Protein AF-I3VPA8-F1 (afdb_monomer_lite)

Secondary structure (DSSP, 8-state):
---------PPPTTSPPPEEEEHHHH-TTSTT---EEEE-TTPPEEEETSS--TT--HHHHHHHHHHHHHHTS---S--EEETTEEEE-PPP-

Structure (mmCIF, N/CA/C/O backbone):
data_AF-I3VPA8-F1
#
_entry.id   AF-I3VPA8-F1
#
loop_
_atom_site.group_PDB
_atom_site.id
_atom_site.type_symbol
_atom_site.label_atom_id
_atom_site.label_alt_id
_atom_site.label_comp_id
_atom_site.label_asym_id
_atom_site.label_entity_id
_atom_site.label_seq_id
_atom_site.pdbx_PDB_ins_code
_atom_site.Cartn_x
_atom_site.Cartn_y
_atom_site.Cartn_z
_atom_site.occupancy
_atom_site.B_iso_or_equiv
_atom_site.auth_seq_id
_atom_site.auth_comp_id
_atom_site.auth_asym_id
_atom_site.auth_atom_id
_atom_site.pdbx_PDB_model_num
ATOM 1 N N . ALA A 1 1 ? 7.421 -26.103 -39.907 1.00 37.38 1 ALA A N 1
ATOM 2 C CA . ALA A 1 1 ? 8.090 -25.481 -38.752 1.00 37.38 1 ALA A CA 1
ATOM 3 C C . ALA A 1 1 ? 7.340 -24.195 -38.449 1.00 37.38 1 ALA A C 1
ATOM 5 O O . ALA A 1 1 ? 7.374 -23.292 -39.271 1.00 37.38 1 ALA A O 1
ATOM 6 N N . GLY A 1 2 ? 6.534 -24.182 -37.388 1.00 40.03 2 GLY A N 1
ATOM 7 C CA . GLY A 1 2 ? 5.862 -22.968 -36.929 1.00 40.03 2 GLY A CA 1
ATOM 8 C C . GLY A 1 2 ? 6.737 -22.335 -35.862 1.00 40.03 2 GLY A C 1
ATOM 9 O O . GLY A 1 2 ? 6.697 -22.783 -34.722 1.00 40.03 2 GLY A O 1
ATOM 10 N N . ASP A 1 3 ? 7.561 -21.368 -36.253 1.00 47.72 3 ASP A N 1
ATOM 11 C CA . ASP A 1 3 ? 8.306 -20.537 -35.310 1.00 47.72 3 ASP A CA 1
ATOM 12 C C . ASP A 1 3 ? 7.343 -19.439 -34.851 1.00 47.72 3 ASP A C 1
ATOM 14 O O . ASP A 1 3 ? 7.150 -18.416 -35.508 1.00 47.72 3 ASP A O 1
ATOM 18 N N . GLY A 1 4 ? 6.570 -19.763 -33.814 1.00 47.00 4 GLY A N 1
ATOM 19 C CA . GLY A 1 4 ? 5.674 -18.819 -33.170 1.00 47.00 4 GLY A CA 1
ATOM 20 C C . GLY A 1 4 ? 6.522 -17.795 -32.440 1.00 47.00 4 GLY A C 1
ATOM 21 O O . GLY A 1 4 ? 6.963 -18.064 -31.327 1.00 47.00 4 GLY A O 1
ATOM 22 N N . ASP A 1 5 ? 6.755 -16.658 -33.089 1.00 47.69 5 ASP A N 1
ATOM 23 C CA . ASP A 1 5 ? 7.390 -15.471 -32.526 1.00 47.69 5 ASP A CA 1
ATOM 24 C C . ASP A 1 5 ? 6.636 -15.080 -31.244 1.00 47.69 5 ASP A C 1
ATOM 26 O O . ASP A 1 5 ? 5.548 -14.494 -31.265 1.00 47.69 5 ASP A O 1
ATOM 30 N N . ILE A 1 6 ? 7.162 -15.521 -30.099 1.00 57.28 6 ILE A N 1
ATOM 31 C CA . ILE A 1 6 ? 6.679 -15.107 -28.789 1.00 57.28 6 ILE A CA 1
ATOM 32 C C . ILE A 1 6 ? 7.060 -13.636 -28.689 1.00 57.28 6 ILE A C 1
ATOM 34 O O . ILE A 1 6 ? 8.189 -13.301 -28.336 1.00 57.28 6 ILE A O 1
ATOM 38 N N . CYS A 1 7 ? 6.114 -12.759 -29.024 1.00 46.06 7 CYS A N 1
ATOM 39 C CA . CYS A 1 7 ? 6.224 -11.327 -28.801 1.00 46.06 7 CYS A CA 1
ATOM 40 C C . CYS A 1 7 ? 6.456 -11.082 -27.305 1.00 46.06 7 CYS A C 1
ATOM 42 O O . CYS A 1 7 ? 5.518 -10.984 -26.510 1.00 46.06 7 CYS A O 1
ATOM 44 N N . TYR A 1 8 ? 7.723 -10.980 -26.905 1.00 51.25 8 TYR A N 1
ATOM 45 C CA . TYR A 1 8 ? 8.097 -10.395 -25.631 1.00 51.25 8 TYR A CA 1
ATOM 46 C C . TYR A 1 8 ? 7.653 -8.937 -25.690 1.00 51.25 8 TYR A C 1
ATOM 48 O O . TYR A 1 8 ? 8.298 -8.102 -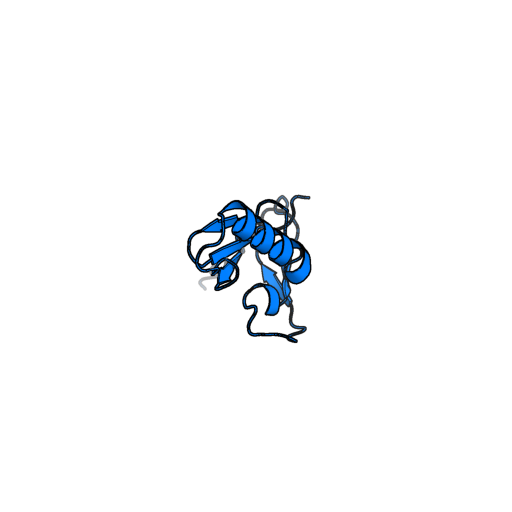26.322 1.00 51.25 8 TYR A O 1
ATOM 56 N N . CYS A 1 9 ? 6.525 -8.620 -25.055 1.00 56.09 9 CYS A N 1
ATOM 57 C CA . CYS A 1 9 ? 6.149 -7.241 -24.786 1.00 56.09 9 CYS A CA 1
ATOM 58 C C . CYS A 1 9 ? 7.228 -6.637 -23.881 1.00 56.09 9 CYS A C 1
ATOM 60 O O . CYS A 1 9 ? 7.149 -6.725 -22.654 1.00 56.09 9 CYS A O 1
ATOM 62 N N . SER A 1 10 ? 8.264 -6.062 -24.491 1.00 56.25 10 SER A N 1
ATOM 63 C CA . SER A 1 10 ? 9.297 -5.306 -23.800 1.00 56.25 10 SER A CA 1
ATOM 64 C C . SER A 1 10 ? 8.609 -4.244 -22.954 1.00 56.25 10 SER A C 1
ATOM 66 O O . SER A 1 10 ? 7.866 -3.406 -23.470 1.00 56.25 10 SER A O 1
ATOM 68 N N . ARG A 1 11 ? 8.819 -4.311 -21.635 1.00 57.84 11 ARG A N 1
ATOM 69 C CA . ARG A 1 11 ? 8.333 -3.309 -20.686 1.00 57.84 11 ARG A CA 1
ATOM 70 C C . ARG A 1 11 ? 8.700 -1.923 -21.235 1.00 57.84 11 ARG A C 1
ATOM 72 O O . ARG A 1 11 ? 9.883 -1.699 -21.487 1.00 57.84 11 ARG A O 1
ATOM 79 N N . PRO A 1 12 ? 7.740 -0.995 -21.405 1.00 59.78 12 PRO A N 1
ATOM 80 C CA . PRO A 1 12 ? 8.059 0.349 -21.854 1.00 59.78 12 PRO A CA 1
ATOM 81 C C . PRO A 1 12 ? 9.156 0.943 -20.966 1.00 59.78 12 PRO A C 1
ATOM 83 O O . PRO A 1 12 ? 8.990 0.996 -19.747 1.00 59.78 12 PRO A O 1
ATOM 86 N N . SER A 1 13 ? 10.255 1.402 -21.565 1.00 59.09 13 SER A N 1
ATOM 87 C CA . SER A 1 13 ? 11.435 1.928 -20.855 1.00 59.09 13 SER A CA 1
ATOM 88 C C . SER A 1 13 ? 11.130 3.154 -19.981 1.00 59.09 13 SER A C 1
ATOM 90 O O . SER A 1 13 ? 11.927 3.524 -19.129 1.00 59.09 13 SER A O 1
ATOM 92 N N . ASN A 1 14 ? 9.955 3.762 -20.179 1.00 58.62 14 ASN A N 1
ATOM 93 C CA . ASN A 1 14 ? 9.425 4.888 -19.409 1.00 58.62 14 ASN A CA 1
ATOM 94 C C . ASN A 1 14 ? 8.625 4.464 -18.163 1.00 58.62 14 ASN A C 1
ATOM 96 O O . ASN A 1 14 ? 8.076 5.313 -17.463 1.00 58.62 14 ASN A O 1
ATOM 100 N N . LEU A 1 15 ? 8.480 3.162 -17.899 1.00 56.84 15 LEU A N 1
ATOM 101 C CA . LEU A 1 15 ? 7.919 2.688 -16.639 1.00 56.84 15 LEU A CA 1
ATOM 102 C C . LEU A 1 15 ? 9.012 2.760 -15.578 1.00 56.84 15 LEU A C 1
ATOM 104 O O . LEU A 1 15 ? 10.063 2.145 -15.748 1.00 56.84 15 LEU A O 1
ATOM 108 N N . GLY A 1 16 ? 8.739 3.485 -14.489 1.00 61.09 16 GLY A N 1
ATOM 109 C CA . GLY A 1 16 ? 9.620 3.555 -13.326 1.00 61.09 16 GLY A CA 1
ATOM 110 C C . GLY A 1 16 ? 10.045 2.166 -12.829 1.00 61.09 16 GLY A C 1
ATOM 111 O O . GLY A 1 16 ? 9.445 1.149 -13.215 1.00 61.09 16 GLY A O 1
ATOM 112 N N . PRO A 1 17 ? 11.098 2.097 -11.998 1.00 68.69 17 PRO A N 1
ATOM 113 C CA . PRO A 1 17 ? 11.631 0.827 -11.528 1.00 68.69 17 PRO A CA 1
ATOM 114 C C . PRO A 1 17 ? 10.538 0.005 -10.847 1.00 68.69 17 PRO A C 1
ATOM 116 O O . PRO A 1 17 ? 9.580 0.545 -10.290 1.00 68.69 17 PRO A O 1
ATOM 119 N N . ASP A 1 18 ? 10.682 -1.318 -10.903 1.00 75.56 18 ASP A N 1
ATOM 120 C CA . ASP A 1 18 ? 9.795 -2.181 -10.143 1.00 75.56 18 ASP A CA 1
ATOM 121 C C . ASP A 1 18 ? 9.839 -1.854 -8.666 1.00 75.56 18 ASP A C 1
ATOM 123 O O . ASP A 1 18 ? 10.902 -1.679 -8.059 1.00 75.56 18 ASP A O 1
ATOM 127 N N . TRP A 1 19 ? 8.652 -1.815 -8.087 1.00 82.50 19 TRP A N 1
ATOM 128 C CA . TRP A 1 19 ? 8.486 -1.498 -6.697 1.00 82.50 19 TRP A CA 1
ATOM 129 C C . TRP A 1 19 ? 8.614 -2.778 -5.882 1.00 82.50 19 TRP A C 1
ATOM 131 O O . TRP A 1 19 ? 7.766 -3.666 -5.931 1.00 82.50 19 TR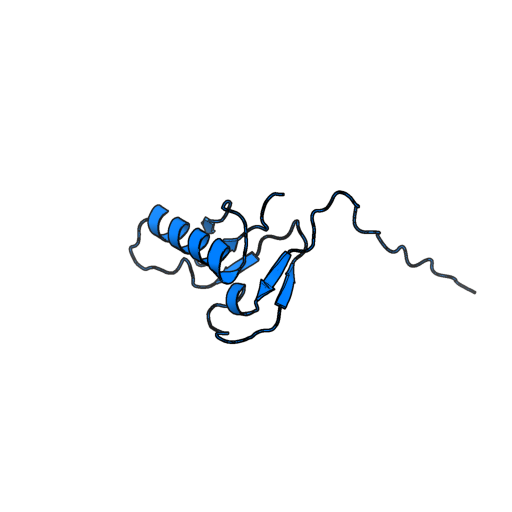P A O 1
ATOM 141 N N . LYS A 1 20 ? 9.731 -2.899 -5.165 1.00 83.31 20 LYS A N 1
ATOM 142 C CA . LYS A 1 20 ? 10.006 -4.048 -4.302 1.00 83.31 20 LYS A CA 1
ATOM 143 C C . LYS A 1 20 ? 9.362 -3.822 -2.942 1.00 83.31 20 LYS A C 1
ATOM 145 O O . LYS A 1 20 ? 9.800 -2.943 -2.198 1.00 83.31 20 LYS A O 1
ATOM 150 N N . VAL A 1 21 ? 8.369 -4.636 -2.608 1.00 85.50 21 VAL A N 1
ATOM 151 C CA . VAL A 1 21 ? 7.650 -4.572 -1.327 1.00 85.50 21 VAL A CA 1
ATOM 152 C C . VAL A 1 21 ? 7.870 -5.848 -0.535 1.00 85.50 21 VAL A C 1
ATOM 154 O O . VAL A 1 21 ? 8.041 -6.911 -1.117 1.00 85.50 21 VAL A O 1
ATOM 157 N N . SER A 1 22 ? 7.883 -5.782 0.792 1.00 84.62 22 SER A N 1
ATOM 158 C CA . SER A 1 22 ? 7.911 -6.999 1.610 1.00 84.62 22 SER A CA 1
ATOM 159 C C . SER A 1 22 ? 6.558 -7.719 1.562 1.00 84.62 22 SER A C 1
ATOM 161 O O . SER A 1 22 ? 5.521 -7.094 1.345 1.00 84.62 22 SER A O 1
ATOM 163 N N . LYS A 1 23 ? 6.520 -9.024 1.845 1.00 83.00 23 LYS A N 1
ATOM 164 C CA . LYS A 1 23 ? 5.229 -9.718 2.033 1.00 83.00 23 LYS A CA 1
ATOM 165 C C . LYS A 1 23 ? 4.413 -9.146 3.198 1.00 83.00 23 LYS A C 1
ATOM 167 O O . LYS A 1 23 ? 3.190 -9.119 3.127 1.00 83.00 23 LYS A O 1
ATOM 172 N N . GLU A 1 24 ? 5.092 -8.633 4.225 1.00 83.31 24 GLU A N 1
ATOM 173 C CA . GLU A 1 24 ? 4.468 -7.926 5.354 1.00 83.31 24 GLU A CA 1
ATOM 174 C C . GLU A 1 24 ? 3.743 -6.641 4.916 1.00 83.31 24 GLU A C 1
ATOM 176 O O . GLU A 1 24 ? 2.755 -6.240 5.529 1.00 83.31 24 GLU A O 1
ATOM 181 N N . CYS A 1 25 ? 4.200 -5.989 3.840 1.00 86.69 25 CYS A N 1
ATOM 182 C CA . CYS A 1 25 ? 3.485 -4.851 3.273 1.00 86.69 25 CYS A CA 1
ATOM 183 C C . CYS A 1 25 ? 2.104 -5.266 2.753 1.00 86.69 25 CYS A C 1
ATOM 185 O O . CYS A 1 25 ? 1.119 -4.612 3.093 1.00 86.69 25 CYS A O 1
ATOM 187 N N . GLN A 1 26 ? 2.037 -6.325 1.938 1.00 84.06 26 GLN A N 1
ATOM 188 C CA . GLN A 1 26 ? 0.789 -6.779 1.318 1.00 84.06 26 GLN A CA 1
ATOM 189 C C . GLN A 1 26 ? -0.159 -7.418 2.328 1.00 84.06 26 GLN A C 1
ATOM 191 O O . GLN A 1 26 ? -1.375 -7.286 2.212 1.00 84.06 26 GLN A O 1
ATOM 196 N N . ASP A 1 27 ? 0.404 -8.105 3.318 1.00 84.69 27 ASP A N 1
ATOM 197 C CA . ASP A 1 27 ? -0.347 -8.787 4.353 1.00 84.69 27 ASP A CA 1
ATOM 198 C C . ASP A 1 27 ? 0.285 -8.507 5.726 1.00 84.69 27 ASP A C 1
ATOM 200 O O . ASP A 1 27 ? 1.303 -9.117 6.076 1.00 84.69 27 ASP A O 1
ATOM 204 N N . PRO A 1 28 ? -0.319 -7.617 6.537 1.00 76.06 28 PRO A N 1
ATOM 205 C CA . PRO A 1 28 ? 0.214 -7.271 7.850 1.00 76.06 28 PRO A CA 1
ATOM 206 C C . PRO A 1 28 ? 0.228 -8.454 8.831 1.00 76.06 28 PRO A C 1
ATOM 208 O O . PRO A 1 28 ? 0.875 -8.363 9.873 1.00 76.06 28 PRO A O 1
ATOM 211 N N . THR A 1 29 ? -0.450 -9.569 8.525 1.00 79.19 29 THR A N 1
ATOM 212 C CA . THR A 1 29 ? -0.409 -10.789 9.348 1.00 79.19 29 THR A CA 1
ATOM 213 C C . THR A 1 29 ? 0.860 -11.618 9.122 1.00 79.19 29 THR A C 1
ATOM 215 O O . THR A 1 29 ? 1.203 -12.454 9.955 1.00 79.19 29 THR A O 1
ATOM 218 N N . LYS A 1 30 ? 1.610 -11.3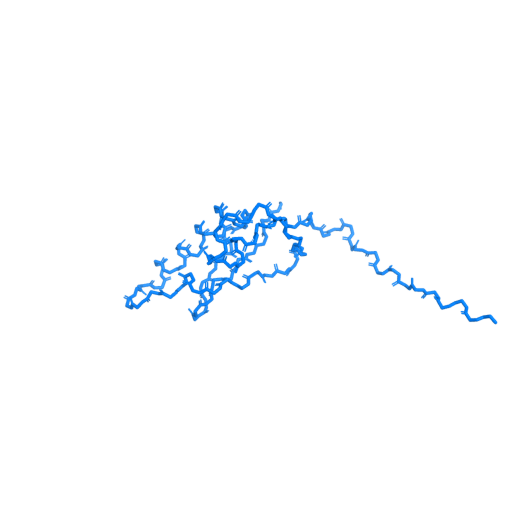61 8.041 1.00 75.81 30 LYS A N 1
ATOM 219 C CA . LYS A 1 30 ? 2.851 -12.071 7.681 1.00 75.81 30 LYS A CA 1
ATOM 220 C C . LYS A 1 30 ? 4.105 -11.388 8.235 1.00 75.81 30 LYS A C 1
ATOM 222 O O . LYS A 1 30 ? 5.087 -11.204 7.508 1.00 75.81 30 LYS A O 1
ATOM 227 N N . GLN A 1 31 ? 4.072 -11.005 9.514 1.00 65.19 31 GLN A N 1
ATOM 228 C CA . GLN A 1 31 ? 5.214 -10.381 10.190 1.00 65.19 31 GLN A CA 1
ATOM 229 C C . GLN A 1 31 ? 6.480 -11.241 10.064 1.00 65.19 31 GLN A C 1
ATOM 231 O O . GLN A 1 31 ? 6.450 -12.450 10.291 1.00 65.19 31 GLN A O 1
ATOM 236 N N . GLY A 1 32 ? 7.602 -10.614 9.700 1.00 63.03 32 GLY A N 1
ATOM 237 C CA . GLY A 1 32 ? 8.917 -11.273 9.673 1.00 63.03 32 GLY A CA 1
ATOM 238 C C . GLY A 1 32 ? 9.287 -11.990 8.370 1.00 63.03 32 GLY A C 1
ATOM 239 O O . GLY A 1 32 ? 10.352 -12.603 8.289 1.00 63.03 32 GLY A O 1
ATOM 240 N N . SER A 1 33 ? 8.473 -11.897 7.314 1.00 62.72 33 SER A N 1
ATOM 241 C CA . SER A 1 33 ? 8.882 -12.395 5.999 1.00 62.72 33 SER A CA 1
ATOM 242 C C . SER A 1 33 ? 9.833 -11.399 5.324 1.00 62.72 33 SER A C 1
ATOM 244 O O . SER A 1 33 ? 9.405 -10.399 4.752 1.00 62.72 33 SER A O 1
ATOM 246 N N . GLY A 1 34 ? 11.140 -11.682 5.360 1.00 62.03 34 GLY A N 1
ATOM 247 C CA . GLY A 1 34 ? 12.169 -10.913 4.639 1.00 62.03 34 GLY A CA 1
ATOM 248 C C . GLY A 1 34 ? 12.095 -11.033 3.108 1.00 62.03 34 GLY A C 1
ATOM 249 O O . GLY A 1 34 ? 12.921 -10.459 2.400 1.00 62.03 34 GLY A O 1
ATOM 250 N N . LEU A 1 35 ? 11.121 -11.785 2.585 1.00 67.38 35 LEU A N 1
ATOM 251 C CA . LEU A 1 35 ? 10.897 -11.941 1.154 1.00 67.38 35 LEU A CA 1
ATOM 252 C C . LEU A 1 35 ? 10.289 -10.666 0.572 1.00 67.38 35 LEU A C 1
ATOM 254 O O . LEU A 1 35 ? 9.295 -10.139 1.081 1.00 67.38 35 LEU A O 1
ATOM 258 N N . THR A 1 36 ? 10.893 -10.204 -0.521 1.00 76.56 36 THR A N 1
ATOM 259 C CA . THR A 1 36 ? 10.401 -9.070 -1.302 1.00 76.56 36 THR A CA 1
ATOM 260 C C . THR A 1 36 ? 9.706 -9.562 -2.563 1.00 76.56 36 THR A C 1
ATOM 262 O O . THR A 1 36 ? 10.170 -10.491 -3.220 1.00 76.56 36 THR A O 1
ATOM 265 N N . GLU A 1 37 ? 8.582 -8.941 -2.885 1.00 78.31 37 GLU A N 1
ATOM 266 C CA . GLU A 1 37 ? 7.809 -9.166 -4.096 1.00 78.31 37 GLU A CA 1
ATOM 267 C C . GLU A 1 37 ? 7.914 -7.947 -5.005 1.00 78.31 37 GLU A C 1
ATOM 269 O O . GLU A 1 37 ? 8.012 -6.803 -4.555 1.00 78.31 37 GLU A O 1
ATOM 274 N N . ILE A 1 38 ? 7.940 -8.222 -6.304 1.00 79.25 38 ILE A N 1
ATOM 275 C CA . ILE A 1 38 ? 8.051 -7.220 -7.356 1.00 79.25 38 ILE A CA 1
ATOM 276 C C . ILE A 1 38 ? 6.635 -6.804 -7.732 1.00 79.25 38 ILE A C 1
ATOM 278 O O . ILE A 1 38 ? 5.875 -7.597 -8.286 1.00 79.25 38 ILE A O 1
ATOM 282 N N . VAL A 1 39 ? 6.293 -5.556 -7.433 1.00 79.62 39 VAL A N 1
ATOM 283 C CA . VAL A 1 39 ? 5.030 -4.941 -7.830 1.00 79.62 39 VAL A CA 1
ATOM 284 C C . VAL A 1 39 ? 5.298 -4.055 -9.043 1.00 79.62 39 VAL A C 1
ATOM 286 O O . VAL A 1 39 ? 6.124 -3.137 -8.966 1.00 79.62 39 VAL A O 1
ATOM 289 N N . PRO A 1 40 ? 4.623 -4.302 -10.178 1.00 76.62 40 PRO A N 1
ATOM 290 C CA . PRO A 1 40 ? 4.743 -3.452 -11.351 1.00 76.62 40 PRO A CA 1
ATOM 291 C C . PRO A 1 40 ? 4.403 -1.996 -11.017 1.00 76.62 40 PRO A C 1
ATOM 293 O O . PRO A 1 40 ? 3.415 -1.722 -10.343 1.00 76.62 40 PRO A O 1
ATOM 296 N N . TYR A 1 41 ? 5.165 -1.046 -11.561 1.00 69.81 41 TYR A N 1
ATOM 297 C CA . TYR A 1 41 ? 5.058 0.393 -11.260 1.00 69.81 41 TYR A CA 1
ATOM 298 C C . TYR A 1 41 ? 3.652 1.016 -11.445 1.00 69.81 41 TYR A C 1
ATOM 300 O O . TYR A 1 41 ? 3.363 2.077 -10.905 1.00 69.81 41 TYR A O 1
ATOM 308 N N . ARG A 1 42 ? 2.748 0.394 -12.212 1.00 73.38 42 ARG A N 1
ATOM 309 C CA . ARG A 1 42 ? 1.368 0.891 -12.397 1.00 73.38 42 ARG A CA 1
ATOM 310 C C . ARG A 1 42 ? 0.332 0.201 -11.515 1.00 73.38 42 ARG A C 1
ATOM 312 O O . ARG A 1 42 ? -0.836 0.576 -11.563 1.00 73.38 42 ARG A O 1
ATOM 319 N N . GLN A 1 43 ? 0.728 -0.813 -10.755 1.00 80.69 43 GLN A N 1
ATOM 320 C CA . GLN A 1 43 ? -0.191 -1.542 -9.898 1.00 80.69 43 GLN A CA 1
ATOM 321 C C . GLN A 1 43 ? -0.293 -0.878 -8.529 1.00 80.69 43 GLN A C 1
ATOM 323 O O . GLN A 1 43 ? 0.701 -0.492 -7.916 1.00 80.69 43 GLN A O 1
ATOM 328 N N . GLN A 1 44 ? -1.530 -0.755 -8.062 1.00 84.94 44 GLN A N 1
ATOM 329 C CA . GLN A 1 44 ? -1.846 -0.345 -6.705 1.00 84.94 44 GLN A CA 1
ATOM 330 C C . GLN A 1 44 ? -1.974 -1.602 -5.844 1.00 84.94 44 GLN A C 1
ATOM 332 O O . GLN A 1 44 ? -2.627 -2.565 -6.244 1.00 84.94 44 GLN A O 1
ATOM 337 N N . LEU A 1 45 ? -1.350 -1.600 -4.670 1.00 88.56 45 LEU A N 1
ATOM 338 C CA . LEU A 1 45 ? -1.483 -2.684 -3.704 1.00 88.56 45 LEU A CA 1
ATOM 339 C C . LEU A 1 45 ? -2.720 -2.468 -2.852 1.00 88.56 45 LEU A C 1
ATOM 341 O O . LEU A 1 45 ? -2.827 -1.437 -2.194 1.00 88.56 45 LEU A O 1
ATOM 345 N N . ALA A 1 46 ? -3.607 -3.458 -2.823 1.00 90.19 46 ALA A N 1
ATOM 346 C CA . ALA A 1 46 ? -4.724 -3.505 -1.893 1.00 90.19 46 ALA A CA 1
ATOM 347 C C . ALA A 1 46 ? -4.313 -4.297 -0.644 1.00 90.19 46 ALA A C 1
ATOM 349 O O . ALA A 1 46 ? -4.116 -5.508 -0.703 1.00 90.19 46 ALA A O 1
ATOM 350 N N . ILE A 1 47 ? -4.176 -3.604 0.483 1.00 88.94 47 ILE A N 1
ATOM 351 C CA . ILE A 1 47 ? -3.696 -4.165 1.748 1.00 88.94 47 ILE A CA 1
ATOM 352 C C . ILE A 1 47 ? -4.890 -4.280 2.702 1.00 88.94 47 ILE A C 1
ATOM 354 O O . ILE A 1 47 ? -5.458 -3.256 3.100 1.00 88.94 47 ILE A O 1
ATOM 358 N N . PRO A 1 48 ? -5.312 -5.495 3.081 1.00 89.12 48 PRO A N 1
ATOM 359 C CA . PRO A 1 48 ? -6.487 -5.679 3.918 1.00 89.12 48 PRO A CA 1
ATOM 360 C C . PRO A 1 48 ? -6.223 -5.258 5.368 1.00 89.12 48 PRO A C 1
ATOM 362 O O . PRO A 1 48 ? -5.093 -5.268 5.854 1.00 89.12 48 PRO A O 1
ATOM 365 N N . ASN A 1 49 ? -7.296 -4.950 6.098 1.00 84.31 49 ASN A N 1
ATOM 366 C CA . ASN A 1 49 ? -7.317 -4.771 7.558 1.00 84.31 49 ASN A CA 1
ATOM 367 C C . ASN A 1 49 ? -6.536 -3.566 8.118 1.00 84.31 49 ASN A C 1
ATOM 369 O O . ASN A 1 49 ? -6.570 -3.331 9.324 1.00 84.31 49 ASN A O 1
ATOM 373 N N . ILE A 1 50 ? -5.892 -2.751 7.281 1.00 85.75 50 ILE A N 1
ATOM 374 C CA . ILE A 1 50 ? -5.239 -1.510 7.729 1.00 85.75 50 ILE A CA 1
ATOM 375 C C . ILE A 1 50 ? -6.283 -0.455 8.112 1.00 85.75 50 ILE A C 1
ATOM 377 O O . ILE A 1 50 ? -6.195 0.153 9.184 1.00 85.75 50 ILE A O 1
ATOM 381 N N . CYS A 1 51 ? -7.300 -0.301 7.262 1.00 85.69 51 CYS A N 1
ATOM 382 C CA . CYS A 1 51 ? -8.374 0.691 7.380 1.00 85.69 51 CYS A CA 1
ATOM 383 C C . CYS A 1 51 ? -9.531 0.240 8.284 1.00 85.69 51 CYS A C 1
ATOM 385 O O . CYS A 1 51 ? -10.476 0.997 8.516 1.00 85.69 51 CYS A O 1
ATOM 387 N N . LYS A 1 52 ? -9.447 -0.984 8.826 1.00 75.88 52 LYS A N 1
ATOM 388 C CA . LYS A 1 52 ? -10.419 -1.554 9.759 1.00 75.88 52 LYS A CA 1
ATOM 389 C C . LYS A 1 52 ? -10.257 -0.928 11.141 1.00 75.88 52 LYS A C 1
ATOM 391 O O . LYS A 1 52 ? -9.618 -1.483 12.029 1.00 75.88 52 LYS A O 1
ATOM 396 N N . LEU A 1 53 ? -10.817 0.257 11.313 1.00 65.75 53 LEU A N 1
ATOM 397 C CA . LEU A 1 53 ? -11.032 0.863 12.619 1.00 65.75 53 LEU A CA 1
ATOM 398 C C . LEU A 1 53 ? -12.529 1.133 12.750 1.00 65.75 53 LEU A C 1
ATOM 400 O O . LEU A 1 53 ? -13.083 1.931 11.988 1.00 65.75 53 LEU A O 1
ATOM 404 N N . ALA A 1 54 ? -13.174 0.425 13.681 1.00 53.59 54 ALA A N 1
ATOM 405 C CA . ALA A 1 54 ? -14.523 0.758 14.119 1.00 53.59 54 ALA A CA 1
ATOM 406 C C . ALA A 1 54 ? -14.507 2.208 14.636 1.00 53.59 54 ALA A C 1
ATOM 408 O O . ALA A 1 54 ? -13.566 2.599 15.327 1.00 53.59 54 ALA A O 1
ATOM 409 N N . ASP A 1 55 ? -15.470 3.018 14.201 1.00 58.78 55 ASP A N 1
ATOM 410 C CA . ASP A 1 55 ? -15.695 4.397 14.668 1.00 58.78 55 ASP A CA 1
ATOM 411 C C . ASP A 1 55 ? -14.597 5.446 14.415 1.00 58.78 55 ASP A C 1
ATOM 413 O O . ASP A 1 55 ? -14.725 6.585 14.853 1.00 58.78 55 ASP A O 1
ATOM 417 N N . SER A 1 56 ? -13.528 5.132 13.677 1.00 60.22 56 SER A N 1
ATOM 418 C CA . SER A 1 56 ? -12.502 6.143 13.383 1.00 60.22 56 SER A CA 1
ATOM 419 C C . SER A 1 56 ? -12.823 6.990 12.154 1.00 60.22 56 SER A C 1
ATOM 421 O O . SER A 1 56 ? -13.236 6.474 11.108 1.00 60.22 56 SER A O 1
ATOM 423 N N . ASP A 1 57 ? -12.545 8.280 12.308 1.00 78.75 57 ASP A N 1
ATOM 424 C CA . ASP A 1 57 ? -12.546 9.321 11.289 1.00 78.75 57 ASP A CA 1
ATOM 425 C C . ASP A 1 57 ? -11.772 8.911 10.016 1.00 78.75 57 ASP A C 1
ATOM 427 O O . ASP A 1 57 ? -10.758 8.196 10.068 1.00 78.75 57 ASP A O 1
ATOM 431 N N . SER A 1 58 ? -12.278 9.330 8.855 1.00 78.56 58 SER A N 1
ATOM 432 C CA . SER A 1 58 ? -11.714 8.984 7.546 1.00 78.56 58 SER A CA 1
ATOM 433 C C . SER A 1 58 ? -10.274 9.479 7.378 1.00 78.56 58 SER A C 1
ATOM 435 O O . SER A 1 58 ? -9.461 8.771 6.773 1.00 78.56 58 SER A O 1
ATOM 437 N N . ASP A 1 59 ? -9.910 10.628 7.954 1.00 83.19 59 ASP A N 1
ATOM 438 C CA . ASP A 1 59 ? -8.539 11.142 7.913 1.00 83.19 59 ASP A CA 1
ATOM 439 C C . ASP A 1 59 ? -7.593 10.286 8.754 1.00 83.19 59 ASP A C 1
ATOM 441 O O . ASP A 1 59 ? -6.478 9.985 8.317 1.00 83.19 59 A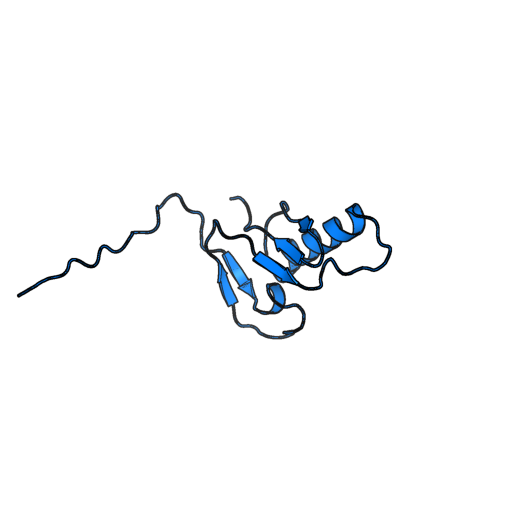SP A O 1
ATOM 445 N N . ALA A 1 60 ? -8.039 9.804 9.916 1.00 84.38 60 ALA A N 1
ATOM 446 C CA . ALA A 1 60 ? -7.241 8.905 10.752 1.00 84.38 60 ALA A CA 1
ATOM 447 C C . ALA A 1 60 ? -6.948 7.571 10.040 1.00 84.38 60 ALA A C 1
ATOM 449 O O . ALA A 1 60 ? -5.813 7.081 10.059 1.00 84.38 60 ALA A O 1
ATOM 450 N N . LYS A 1 61 ? -7.949 7.006 9.352 1.00 85.12 61 LYS A N 1
ATOM 451 C CA . LYS A 1 61 ? -7.795 5.789 8.536 1.00 85.12 61 LYS A CA 1
ATOM 452 C C . LYS A 1 61 ? -6.815 6.014 7.384 1.00 85.12 61 LYS A C 1
ATOM 454 O O . LYS A 1 61 ? -5.868 5.240 7.222 1.00 85.12 61 LYS A O 1
ATOM 459 N N . ASN A 1 62 ? -6.992 7.101 6.634 1.00 87.25 62 ASN A N 1
ATOM 460 C CA . ASN A 1 62 ? -6.109 7.462 5.525 1.00 87.25 62 ASN A CA 1
ATOM 461 C C . ASN A 1 62 ? -4.672 7.699 5.991 1.00 87.25 62 ASN A C 1
ATOM 463 O O . ASN A 1 62 ? -3.737 7.219 5.351 1.00 87.25 62 ASN A O 1
ATOM 467 N N . LYS A 1 63 ? -4.477 8.377 7.126 1.00 88.62 63 LYS A N 1
ATOM 468 C CA . LYS A 1 63 ? -3.152 8.588 7.716 1.00 88.62 63 LYS A CA 1
ATOM 469 C C . LYS A 1 63 ? -2.471 7.260 8.045 1.00 88.62 63 LYS A C 1
ATOM 471 O O . LYS A 1 63 ? -1.348 7.042 7.601 1.00 88.62 63 LYS A O 1
ATOM 476 N N . LYS A 1 64 ? -3.169 6.342 8.720 1.00 88.06 64 LYS A N 1
ATOM 477 C CA . LYS A 1 64 ? -2.643 5.004 9.035 1.00 88.06 64 LYS A CA 1
ATOM 478 C C . LYS A 1 64 ? -2.273 4.219 7.772 1.00 88.06 64 LYS A C 1
ATOM 480 O O . LYS A 1 64 ? -1.229 3.572 7.729 1.00 88.06 64 LYS A O 1
ATOM 485 N N . CYS A 1 65 ? -3.103 4.302 6.732 1.00 89.62 65 CYS A N 1
ATOM 486 C CA . CYS A 1 65 ? -2.809 3.701 5.433 1.00 89.62 65 CYS A CA 1
ATOM 487 C C . CYS A 1 65 ? -1.543 4.290 4.793 1.00 89.62 65 CYS A C 1
ATOM 489 O O . CYS A 1 65 ? -0.660 3.535 4.385 1.00 89.62 65 CYS A O 1
ATOM 491 N N . LYS A 1 66 ? -1.402 5.620 4.775 1.00 89.88 66 LYS A N 1
ATOM 492 C CA . LYS A 1 66 ? -0.200 6.309 4.276 1.00 89.88 66 LYS A CA 1
ATOM 493 C C . LYS A 1 66 ? 1.051 5.932 5.064 1.00 89.88 66 LYS A C 1
ATOM 495 O O . LYS A 1 66 ? 2.085 5.654 4.464 1.00 89.88 66 LYS A O 1
ATOM 500 N N . GLU A 1 67 ? 0.962 5.865 6.388 1.00 89.50 67 GLU A N 1
ATOM 501 C CA . GLU A 1 67 ? 2.082 5.459 7.243 1.00 89.50 67 GLU A CA 1
ATOM 502 C C . GLU A 1 67 ? 2.512 4.016 6.964 1.00 89.50 67 GLU A C 1
ATOM 504 O O . GLU A 1 67 ? 3.701 3.770 6.757 1.00 89.50 67 GLU A O 1
ATOM 509 N N . HIS A 1 68 ? 1.567 3.075 6.866 1.00 89.06 68 HIS A N 1
ATOM 510 C CA . HIS A 1 68 ? 1.870 1.683 6.506 1.00 89.06 68 HIS A CA 1
ATOM 511 C C . HIS A 1 68 ? 2.496 1.588 5.111 1.00 89.06 68 HIS A C 1
ATOM 513 O O . HIS A 1 68 ? 3.539 0.959 4.930 1.00 89.06 68 HIS A O 1
ATOM 519 N N . CYS A 1 69 ? 1.908 2.280 4.137 1.00 89.62 69 CYS A N 1
ATOM 520 C CA . CYS A 1 69 ? 2.406 2.358 2.769 1.00 89.62 69 CYS A CA 1
ATOM 521 C C . CYS A 1 69 ? 3.857 2.870 2.722 1.00 89.62 69 CYS A C 1
ATOM 523 O O . CYS A 1 69 ? 4.725 2.262 2.096 1.00 89.62 69 CYS A O 1
ATOM 525 N N . LYS A 1 70 ? 4.174 3.932 3.462 1.00 88.44 70 LYS A N 1
ATOM 526 C CA . LYS A 1 70 ? 5.518 4.517 3.495 1.00 88.44 70 LYS A CA 1
ATOM 527 C C . LYS A 1 70 ? 6.527 3.645 4.242 1.00 88.44 70 LYS A C 1
ATOM 529 O O . LYS A 1 70 ? 7.624 3.409 3.742 1.00 88.44 70 LYS A O 1
ATOM 534 N N . GLN A 1 71 ? 6.164 3.143 5.421 1.00 87.31 71 GLN A N 1
ATOM 535 C CA . GLN A 1 71 ? 7.093 2.432 6.305 1.00 87.31 71 GLN A CA 1
ATOM 536 C C . GLN A 1 71 ? 7.308 0.972 5.901 1.00 87.31 71 GLN A C 1
ATOM 538 O O . GLN A 1 71 ? 8.434 0.478 5.947 1.00 87.31 71 GLN A O 1
ATOM 543 N N . LYS A 1 72 ? 6.236 0.270 5.521 1.00 86.38 72 LYS A N 1
ATOM 544 C CA . LYS A 1 72 ? 6.270 -1.170 5.229 1.00 86.38 72 LYS A CA 1
ATOM 545 C C . LYS A 1 72 ? 6.413 -1.442 3.745 1.00 86.38 72 LYS A C 1
ATOM 547 O O . LYS A 1 72 ? 7.171 -2.326 3.355 1.00 86.38 72 LYS A O 1
ATOM 552 N N . CYS A 1 73 ? 5.722 -0.658 2.924 1.00 86.38 73 CYS A N 1
ATOM 553 C CA . CYS A 1 73 ? 5.721 -0.854 1.481 1.00 86.38 73 CYS A CA 1
ATOM 554 C C . CYS A 1 73 ? 6.752 0.005 0.749 1.00 86.38 73 CYS A C 1
ATOM 556 O O . CYS A 1 73 ? 7.016 -0.265 -0.412 1.00 86.38 73 CYS A O 1
ATOM 558 N N . ARG A 1 74 ? 7.354 1.025 1.382 1.00 86.00 74 ARG A N 1
ATOM 559 C CA . ARG A 1 74 ? 8.182 2.033 0.685 1.00 86.00 74 ARG A CA 1
ATOM 560 C C . ARG A 1 74 ? 7.435 2.675 -0.500 1.00 86.00 74 ARG A C 1
ATOM 562 O O . ARG A 1 74 ? 8.029 2.931 -1.543 1.00 86.00 74 ARG A O 1
ATOM 569 N N . GLY A 1 75 ? 6.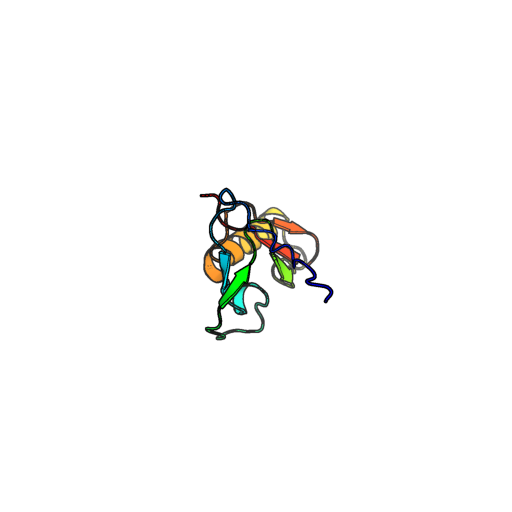119 2.828 -0.359 1.00 85.12 75 GLY A N 1
ATOM 570 C CA . GLY A 1 75 ? 5.228 3.428 -1.350 1.00 85.12 75 GLY A CA 1
ATOM 571 C C . GLY A 1 75 ? 5.228 4.954 -1.301 1.00 85.12 75 GLY A C 1
ATOM 572 O O . GLY A 1 75 ? 5.894 5.564 -0.462 1.00 85.12 75 GLY A O 1
ATOM 573 N N . GLY A 1 76 ? 4.476 5.567 -2.212 1.00 83.06 76 GLY A N 1
ATOM 574 C CA . GLY A 1 76 ? 4.268 7.014 -2.260 1.00 83.06 76 GLY A CA 1
ATOM 575 C C . GLY A 1 76 ? 3.197 7.509 -1.283 1.00 83.06 76 GLY A C 1
ATOM 576 O O . GLY A 1 76 ? 2.464 6.727 -0.681 1.00 83.06 76 GLY A O 1
ATOM 577 N N . ASP A 1 77 ? 3.069 8.832 -1.162 1.00 82.06 77 ASP A N 1
ATOM 578 C CA . ASP A 1 77 ? 2.084 9.472 -0.272 1.00 82.06 77 ASP A CA 1
ATOM 579 C C . ASP A 1 77 ? 0.636 9.439 -0.825 1.00 82.06 77 ASP A C 1
ATOM 581 O O . ASP A 1 77 ? -0.316 9.789 -0.121 1.00 82.06 77 ASP A O 1
ATOM 585 N N . ASP A 1 78 ? 0.460 8.984 -2.072 1.00 84.06 78 ASP A N 1
ATOM 586 C CA . ASP A 1 78 ? -0.829 8.743 -2.740 1.00 84.06 78 ASP A CA 1
ATOM 587 C C . ASP A 1 78 ? -1.404 7.372 -2.334 1.00 84.06 78 ASP A C 1
ATOM 589 O O . ASP A 1 78 ? -1.530 6.445 -3.140 1.00 84.06 78 ASP A O 1
ATOM 593 N N . ALA A 1 79 ? -1.672 7.232 -1.034 1.00 88.00 79 ALA A N 1
ATOM 594 C CA . ALA A 1 79 ? -2.325 6.073 -0.443 1.00 88.00 79 ALA A CA 1
ATOM 595 C C . ALA A 1 79 ? -3.593 6.490 0.305 1.00 88.00 79 ALA A C 1
ATOM 597 O O . ALA A 1 79 ? -3.649 7.559 0.924 1.00 88.00 79 ALA A O 1
ATOM 598 N N . GLY A 1 80 ? -4.608 5.634 0.259 1.00 89.62 80 GLY A N 1
ATOM 599 C CA . GLY A 1 80 ? -5.907 5.918 0.853 1.00 89.62 80 GLY A CA 1
ATOM 600 C C . GLY A 1 80 ? -6.675 4.657 1.204 1.00 89.62 80 GLY A C 1
ATOM 601 O O . GLY A 1 80 ? -6.402 3.571 0.693 1.00 89.62 80 GLY A O 1
ATOM 602 N N . CYS A 1 81 ? -7.627 4.816 2.108 1.00 89.81 81 CYS A N 1
ATOM 603 C CA . CYS A 1 81 ? -8.546 3.772 2.505 1.00 89.81 81 CYS A CA 1
ATOM 604 C C . CYS A 1 81 ? -9.779 3.770 1.612 1.00 89.81 81 CYS A C 1
ATOM 606 O O . CYS A 1 81 ? -10.392 4.813 1.396 1.00 89.81 81 CYS A O 1
ATOM 608 N N . ASP A 1 82 ? -10.178 2.584 1.174 1.00 87.81 82 ASP A N 1
ATOM 609 C CA . ASP A 1 82 ? -11.490 2.339 0.591 1.00 87.81 82 ASP A CA 1
ATOM 610 C C . ASP A 1 82 ? -12.057 1.046 1.205 1.00 87.81 82 ASP A C 1
ATOM 612 O O . ASP A 1 82 ? -11.482 -0.047 1.131 1.00 87.81 82 ASP A O 1
ATOM 616 N N . GLY A 1 83 ? -13.129 1.220 1.983 1.00 85.94 83 GLY A N 1
ATOM 617 C CA . GLY A 1 83 ? -13.687 0.186 2.852 1.00 85.94 83 GLY A CA 1
ATOM 618 C C . GLY A 1 83 ? -12.665 -0.391 3.844 1.00 85.94 83 GLY A C 1
ATOM 619 O O . GLY A 1 83 ? -12.114 0.311 4.694 1.00 85.94 83 GLY A O 1
ATOM 620 N N . ASN A 1 84 ? -12.434 -1.704 3.753 1.00 87.38 84 ASN A N 1
ATOM 621 C CA . ASN A 1 84 ? -11.498 -2.443 4.611 1.00 87.38 84 ASN A CA 1
ATOM 622 C C . ASN A 1 84 ? -10.050 -2.448 4.081 1.00 87.38 84 ASN A C 1
ATOM 624 O O . ASN A 1 84 ? -9.156 -2.992 4.739 1.00 87.38 84 ASN A O 1
ATOM 628 N N . PHE A 1 85 ? -9.816 -1.890 2.894 1.00 89.38 85 PHE A N 1
ATOM 629 C CA . PHE A 1 85 ? -8.549 -1.996 2.184 1.00 89.38 85 PHE A CA 1
ATOM 630 C C . PHE A 1 85 ? -7.810 -0.660 2.175 1.00 89.38 85 PHE A C 1
ATOM 632 O O . PHE A 1 85 ? -8.390 0.397 1.940 1.00 89.38 85 PHE A O 1
ATOM 639 N N . CYS A 1 86 ? -6.507 -0.722 2.432 1.00 90.81 86 CYS A N 1
ATOM 640 C CA . 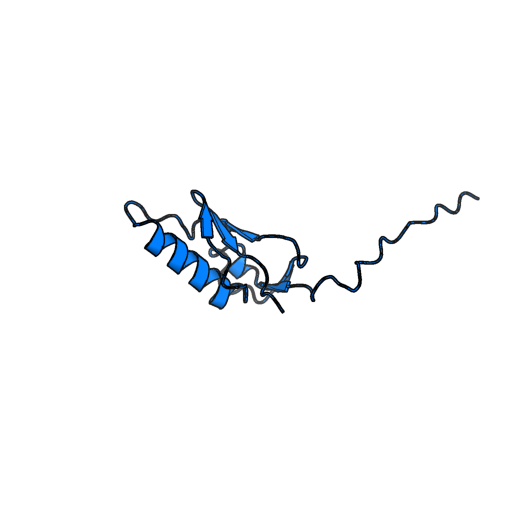CYS A 1 86 ? -5.577 0.373 2.205 1.00 90.81 86 CYS A CA 1
ATOM 641 C C . CYS A 1 86 ? -4.959 0.194 0.827 1.00 90.81 86 CYS A C 1
ATOM 643 O O . CYS A 1 86 ? -4.297 -0.809 0.567 1.00 90.81 86 CYS A O 1
ATOM 645 N N . TYR A 1 87 ? -5.165 1.167 -0.045 1.00 91.31 87 TYR A N 1
ATOM 646 C CA . TYR A 1 87 ? -4.658 1.127 -1.397 1.00 91.31 87 TYR A CA 1
ATOM 647 C C . TYR A 1 87 ? -3.389 1.967 -1.516 1.00 91.31 87 TYR A C 1
ATOM 649 O O . TYR A 1 87 ? -3.444 3.194 -1.562 1.00 91.31 87 TYR A O 1
ATOM 657 N N . CYS A 1 88 ? -2.243 1.298 -1.583 1.00 89.88 88 CYS A N 1
ATOM 658 C CA . CYS A 1 88 ? -0.914 1.903 -1.605 1.00 89.88 88 CYS A CA 1
ATOM 659 C C . CYS A 1 88 ? -0.344 1.917 -3.029 1.00 89.88 88 CYS A C 1
ATOM 661 O O . CYS A 1 88 ? -0.418 0.916 -3.745 1.00 89.88 88 CYS A O 1
ATOM 663 N N . ARG A 1 89 ? 0.220 3.051 -3.450 1.00 87.06 89 ARG A N 1
ATOM 664 C CA . ARG A 1 89 ? 0.844 3.209 -4.770 1.00 87.06 89 ARG A CA 1
ATOM 665 C C . ARG A 1 89 ? 2.368 3.233 -4.664 1.00 87.06 89 ARG A C 1
ATOM 667 O O . ARG A 1 89 ? 2.897 3.656 -3.632 1.00 87.06 89 ARG A O 1
ATOM 674 N N . PRO A 1 90 ? 3.081 2.826 -5.725 1.00 83.75 90 PRO A N 1
ATOM 675 C CA . PRO A 1 90 ? 4.525 2.985 -5.783 1.00 83.75 90 PRO A CA 1
ATOM 676 C C . PRO A 1 90 ? 4.930 4.461 -5.660 1.00 83.75 90 PRO A C 1
ATOM 678 O O . PRO A 1 90 ? 4.141 5.355 -5.994 1.00 83.75 90 PRO A O 1
ATOM 681 N N . PRO A 1 91 ? 6.150 4.737 -5.172 1.00 80.44 91 PRO A N 1
ATOM 682 C CA . PRO A 1 91 ? 6.650 6.099 -5.073 1.00 80.44 91 PRO A CA 1
ATOM 683 C C . PRO A 1 91 ? 6.735 6.734 -6.467 1.00 80.44 91 PRO A C 1
ATOM 685 O O . PRO A 1 91 ? 7.105 6.083 -7.448 1.00 80.44 91 PRO A O 1
ATOM 688 N N . ARG A 1 92 ? 6.373 8.017 -6.562 1.00 72.44 92 ARG A N 1
ATOM 689 C CA . ARG A 1 92 ? 6.637 8.805 -7.769 1.00 72.44 92 ARG A CA 1
ATOM 690 C C . ARG A 1 92 ? 8.130 9.147 -7.777 1.00 72.44 92 ARG A C 1
ATOM 692 O O . ARG A 1 92 ? 8.618 9.671 -6.780 1.00 72.44 92 ARG A O 1
ATOM 699 N N . ASN A 1 93 ? 8.823 8.792 -8.861 1.00 58.38 93 ASN A N 1
ATOM 700 C CA . ASN A 1 93 ? 10.173 9.287 -9.144 1.00 58.38 93 ASN A CA 1
ATOM 701 C C . ASN A 1 93 ? 10.110 10.733 -9.630 1.00 58.38 93 ASN A C 1
ATOM 703 O O . ASN A 1 93 ? 9.105 11.065 -10.303 1.00 58.38 93 ASN A O 1
#

Organism: Ctenocephalides felis (NCBI:txid7515)

pLDDT: mean 76.15, std 13.9, range [37.38, 91.31]

Foldseek 3Di:
DDPPPPPPPPDPPPFDAWQWFFPCLLEVVPPPRPDTDTHGQPDWRWRFQQLPDPPDDQVVSQVSLQCSLCPGRVFDSPWGDDPRTITTHHHDD

Sequence (93 aa):
AGDGDICYCSRPSNLGPDWKVSKECQDPTKQGSGLTEIVPYRQQLAIPNICKLADSDSDAKNKKCKEHCKQKCRGGDDAGCDGNFCYCRPPRN

Radius of gyration: 16.51 Å; chains: 1; bounding box: 28×37×53 Å